Protein AF-A0A267WJ50-F1 (afdb_monomer_lite)

Secondary structure (DSSP, 8-state):
-PPPS------------------------------TTTS-TTTTTSSS-HHHHHTTB-HHHHHHHHHHHHGGGTTTHHHHHHHHHHHHHHHHTT--SB-SSSS-HHHHHHHHHHHHHTTGGG-HHHHHHHHHS-HHHHHHHHHHHHHHHHHHHTT-

Foldseek 3Di:
DDDDPDDDDDDDDDDDDDDDDDDDDDDPPPPPPPPCPPDNPQQVVDPDRLCQQLVFFPPLLSLLSVLLQRQVPPPHLVSLVSSLVSLVVCVVVVHDGGDPPDDSLVVNQVVLCVCLVVCRVVQNQLSCCSNPNDSVSNNVSSVVVSVVVVVVVVVD

InterPro domains:
  IPR021739 SaV-like [PF11753] (37-88)

pLDDT: mean 77.08, std 23.74, range [31.27, 98.56]

Sequence (156 aa):
MKRNPFEIIADNVLAGAAYTSQSSDSASVKEQHMDNVNHPKHYETGPFECIELTRLLSFDWGNVVKYCYRWQSKNGVEDLRKALWYAKDATMRGMQFYCDLDCDGPHARPLLEHLAEIDWAGLSDVWKALAFGPRQKVLTVLVRKIAELENEKDGE

Organism: Bifidobacterium pseudocatenulatum (NCBI:txid28026)

Radius of gyration: 23.87 Å; chains: 1; bounding box: 66×54×57 Å

Structure (mmCIF, N/CA/C/O backbone):
data_AF-A0A267WJ50-F1
#
_entry.id   AF-A0A267WJ50-F1
#
loop_
_atom_site.group_PDB
_atom_site.id
_atom_site.type_symbol
_atom_site.label_atom_id
_atom_site.label_alt_id
_atom_site.label_comp_id
_atom_site.label_asym_id
_atom_site.label_entity_id
_atom_site.label_seq_id
_atom_site.pdbx_PDB_ins_code
_atom_site.Cartn_x
_atom_site.Cartn_y
_atom_site.Cartn_z
_atom_site.occupancy
_atom_site.B_iso_or_equiv
_atom_site.auth_seq_id
_atom_site.auth_comp_id
_atom_site.auth_asym_id
_atom_site.auth_atom_id
_atom_site.pdbx_PDB_model_num
ATOM 1 N N . MET A 1 1 ? 25.613 41.366 -6.390 1.00 39.69 1 MET A N 1
ATOM 2 C CA . MET A 1 1 ? 26.619 40.313 -6.126 1.00 39.69 1 MET A CA 1
ATOM 3 C C . MET A 1 1 ? 26.157 39.524 -4.910 1.00 39.69 1 MET A C 1
ATOM 5 O O . MET A 1 1 ? 25.967 40.122 -3.860 1.00 39.69 1 MET A O 1
ATOM 9 N N . LYS A 1 2 ? 25.826 38.241 -5.092 1.00 40.72 2 LYS A N 1
ATOM 10 C CA . LYS A 1 2 ? 25.256 37.371 -4.050 1.00 40.72 2 LYS A CA 1
ATOM 11 C C . LYS A 1 2 ? 26.380 36.904 -3.113 1.00 40.72 2 LYS A C 1
ATOM 13 O O . LYS A 1 2 ? 27.439 36.528 -3.602 1.00 40.72 2 LYS A O 1
ATOM 18 N N . ARG A 1 3 ? 26.160 36.980 -1.796 1.00 40.62 3 ARG A N 1
ATOM 19 C CA . ARG A 1 3 ? 27.082 36.474 -0.764 1.00 40.62 3 ARG A CA 1
ATOM 20 C C . ARG A 1 3 ? 27.002 34.945 -0.692 1.00 40.62 3 ARG A C 1
ATOM 22 O O . ARG A 1 3 ? 25.908 34.391 -0.769 1.00 40.62 3 ARG A O 1
ATOM 29 N N . ASN A 1 4 ? 28.162 34.309 -0.545 1.00 41.94 4 ASN A N 1
ATOM 30 C CA . ASN A 1 4 ? 28.330 32.863 -0.414 1.00 41.94 4 ASN A CA 1
ATOM 31 C C . ASN A 1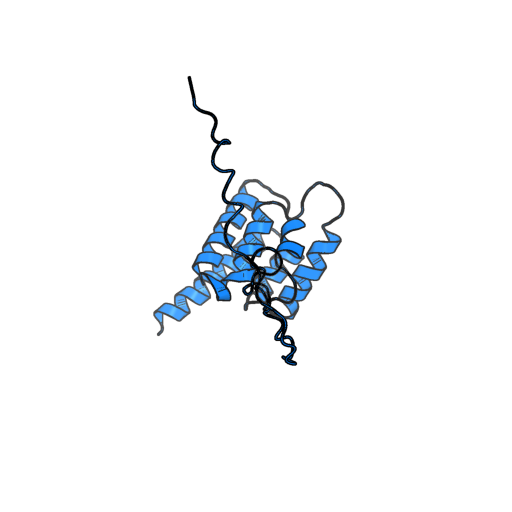 4 ? 28.074 32.426 1.045 1.00 41.94 4 ASN A C 1
ATOM 33 O O . ASN A 1 4 ? 28.589 33.075 1.952 1.00 41.94 4 ASN A O 1
ATOM 37 N N . PRO A 1 5 ? 27.308 31.352 1.295 1.00 43.81 5 PRO A N 1
ATOM 38 C CA . PRO A 1 5 ? 26.854 30.978 2.640 1.00 43.81 5 PRO A CA 1
ATOM 39 C C . PRO A 1 5 ? 27.800 30.045 3.431 1.00 43.81 5 PRO A C 1
ATOM 41 O O . PRO A 1 5 ? 27.332 29.338 4.314 1.00 43.81 5 PRO A O 1
ATOM 44 N N . PHE A 1 6 ? 29.107 30.016 3.149 1.00 38.75 6 PHE A N 1
ATOM 45 C CA . PHE A 1 6 ? 30.031 29.009 3.715 1.00 38.75 6 PHE A CA 1
ATOM 46 C C . PHE A 1 6 ? 31.080 29.533 4.717 1.00 38.75 6 PHE A C 1
ATOM 48 O O . PHE A 1 6 ? 32.070 28.855 4.959 1.00 38.75 6 PHE A O 1
ATOM 55 N N . GLU A 1 7 ? 30.889 30.704 5.334 1.00 43.75 7 GLU A N 1
ATOM 56 C CA . GLU A 1 7 ? 31.971 31.360 6.097 1.00 43.75 7 GLU A CA 1
ATOM 57 C C . GLU A 1 7 ? 31.558 31.888 7.487 1.00 43.75 7 GLU A C 1
ATOM 59 O O . GLU A 1 7 ? 31.673 33.073 7.777 1.00 43.75 7 GLU A O 1
ATOM 64 N N . ILE A 1 8 ? 31.050 31.001 8.352 1.00 39.06 8 ILE A N 1
ATOM 65 C CA . ILE A 1 8 ? 30.735 31.229 9.781 1.00 39.06 8 ILE A CA 1
ATOM 66 C C . ILE A 1 8 ? 30.833 29.823 10.429 1.00 39.06 8 ILE A C 1
ATOM 68 O O . ILE A 1 8 ? 30.050 28.966 10.042 1.00 39.06 8 ILE A O 1
ATOM 72 N N . ILE A 1 9 ? 31.731 29.405 11.332 1.00 35.00 9 ILE A N 1
ATOM 73 C CA . ILE A 1 9 ? 32.608 30.016 12.342 1.00 35.00 9 ILE A CA 1
ATOM 74 C C . ILE A 1 9 ? 33.759 29.024 12.605 1.00 35.00 9 ILE A C 1
ATOM 76 O O . ILE A 1 9 ? 33.510 27.840 12.835 1.00 35.00 9 ILE A O 1
ATOM 80 N N . ALA A 1 10 ? 34.996 29.519 12.612 1.00 33.38 10 ALA A N 1
ATOM 81 C CA . ALA A 1 10 ? 36.088 28.955 13.398 1.00 33.38 10 ALA A CA 1
ATOM 82 C C . ALA A 1 10 ? 36.212 29.758 14.706 1.00 33.38 10 ALA A C 1
ATOM 84 O O . ALA A 1 10 ? 35.771 30.903 14.768 1.00 33.38 10 ALA A O 1
ATOM 85 N N . ASP A 1 11 ? 36.860 29.146 15.696 1.00 32.78 11 ASP A N 1
ATOM 86 C CA . ASP A 1 11 ? 37.451 29.771 16.886 1.00 32.78 11 ASP A CA 1
ATOM 87 C C . ASP A 1 11 ? 36.574 29.857 18.142 1.00 32.78 11 ASP A C 1
ATOM 89 O O . ASP A 1 11 ? 35.798 30.781 18.355 1.00 32.78 11 ASP A O 1
ATOM 93 N N . ASN A 1 12 ? 36.783 28.877 19.025 1.00 33.00 12 ASN A N 1
ATOM 94 C CA . ASN A 1 12 ? 36.983 29.108 20.459 1.00 33.00 12 ASN A CA 1
ATOM 95 C C . ASN A 1 12 ? 37.723 27.902 21.059 1.00 33.00 12 ASN A C 1
ATOM 97 O O . ASN A 1 12 ? 37.177 27.092 21.806 1.00 33.00 12 ASN A O 1
ATOM 101 N N . VAL A 1 13 ? 38.997 27.776 20.687 1.00 31.52 13 VAL A N 1
ATOM 102 C CA . VAL A 1 13 ? 39.992 27.029 21.459 1.00 31.52 13 VAL A CA 1
ATOM 103 C C . VAL A 1 13 ? 40.643 28.023 22.421 1.00 31.52 13 VAL A C 1
ATOM 105 O O . VAL A 1 13 ? 41.002 29.120 22.005 1.00 31.52 13 VAL A O 1
ATOM 108 N N . LEU A 1 14 ? 40.850 27.579 23.667 1.00 31.27 14 LEU A N 1
ATOM 109 C CA . LEU A 1 14 ? 41.780 28.112 24.677 1.00 31.27 14 LEU A CA 1
ATOM 110 C C . LEU A 1 14 ? 41.181 28.943 25.831 1.00 31.27 14 LEU A C 1
ATOM 112 O O . LEU A 1 14 ? 41.310 30.161 25.881 1.00 31.27 14 LEU A O 1
ATOM 116 N N . ALA A 1 15 ? 40.678 28.247 26.857 1.00 34.81 15 ALA A N 1
ATOM 117 C CA . ALA A 1 15 ? 40.808 28.685 28.251 1.00 34.81 15 ALA A CA 1
ATOM 118 C C . ALA A 1 15 ? 40.659 27.497 29.224 1.00 34.81 15 ALA A C 1
ATOM 120 O O . ALA A 1 15 ? 39.639 26.819 29.209 1.00 34.81 15 ALA A O 1
ATOM 121 N N . GLY A 1 16 ? 41.645 27.297 30.111 1.00 32.59 16 GLY A N 1
ATOM 122 C CA . GLY A 1 16 ? 41.385 26.726 31.444 1.00 32.59 16 GLY A CA 1
ATOM 123 C C . GLY A 1 16 ? 42.007 25.369 31.800 1.00 32.59 16 GLY A C 1
ATOM 124 O O . GLY A 1 16 ? 41.317 24.364 31.855 1.00 32.59 16 GLY A O 1
ATOM 125 N N . ALA A 1 17 ? 43.310 25.389 32.086 1.00 31.38 17 ALA A N 1
ATOM 126 C CA . ALA A 1 17 ? 44.083 24.593 33.053 1.00 31.38 17 ALA A CA 1
ATOM 127 C C . ALA A 1 17 ? 43.451 23.404 33.837 1.00 31.38 17 ALA A C 1
ATOM 129 O O . ALA A 1 17 ? 42.497 23.551 34.591 1.00 31.38 17 ALA A O 1
ATOM 130 N N . ALA A 1 18 ? 44.159 22.269 33.743 1.00 38.00 18 ALA A N 1
ATOM 131 C CA . ALA A 1 18 ? 44.456 21.229 34.743 1.00 38.00 18 ALA A CA 1
ATOM 132 C C . ALA A 1 18 ? 43.647 21.153 36.064 1.00 38.00 18 ALA A C 1
ATOM 134 O O . ALA A 1 18 ? 43.800 21.993 36.950 1.00 38.00 18 ALA A O 1
ATOM 135 N N . TYR A 1 19 ? 42.985 20.007 36.283 1.00 33.91 19 TYR A N 1
ATOM 136 C CA . TYR A 1 19 ? 42.806 19.420 37.617 1.00 33.91 19 TYR A CA 1
ATOM 137 C C . TYR A 1 19 ? 42.876 17.883 37.567 1.00 33.91 19 TYR A C 1
ATOM 139 O O . TYR A 1 19 ? 42.522 17.252 36.575 1.00 33.91 19 TYR A O 1
ATOM 147 N N . THR A 1 20 ? 43.426 17.319 38.637 1.00 37.72 20 THR A N 1
ATOM 148 C CA . THR A 1 20 ? 43.947 15.955 38.794 1.00 37.72 20 THR A CA 1
ATOM 149 C C . THR A 1 20 ? 42.875 14.871 38.999 1.00 37.72 20 THR A C 1
ATOM 151 O O . THR A 1 20 ? 41.810 15.116 39.553 1.00 37.72 20 THR A O 1
ATOM 154 N N . SER A 1 21 ? 43.246 13.665 38.562 1.00 47.97 21 SER A N 1
ATOM 155 C CA . SER A 1 21 ? 42.720 12.304 38.761 1.00 47.97 21 SER A CA 1
ATOM 156 C C . SER A 1 21 ? 41.804 12.035 39.964 1.00 47.97 21 SER A C 1
ATOM 158 O O . SER A 1 21 ? 42.188 12.302 41.099 1.00 47.97 21 SER A O 1
ATOM 160 N N . GLN A 1 22 ? 40.711 11.299 39.720 1.00 35.81 22 GLN A N 1
ATOM 161 C CA . GLN A 1 22 ? 40.175 10.284 40.637 1.00 35.81 22 GLN A CA 1
ATOM 162 C C . GLN A 1 22 ? 39.373 9.225 39.864 1.00 35.81 22 GLN A C 1
ATOM 164 O O . GLN A 1 22 ? 38.391 9.511 39.185 1.00 35.81 22 GLN A O 1
ATOM 169 N N . SER A 1 23 ? 39.839 7.986 39.975 1.00 46.16 23 SER A N 1
ATOM 170 C CA . SER A 1 23 ? 39.135 6.754 39.639 1.00 46.16 23 SER A CA 1
ATOM 171 C C . SER A 1 23 ? 37.840 6.624 40.443 1.00 46.16 23 SER A C 1
ATOM 173 O O . SER A 1 23 ? 37.874 6.714 41.670 1.00 46.16 23 SER A O 1
ATOM 175 N N . SER A 1 24 ? 36.729 6.325 39.776 1.00 37.50 24 SER A N 1
ATOM 176 C CA . SER A 1 24 ? 35.608 5.619 40.397 1.00 37.50 24 SER A CA 1
ATOM 177 C C . SER A 1 24 ? 34.900 4.776 39.344 1.00 37.50 24 SER A C 1
ATOM 179 O O . SER A 1 24 ? 34.562 5.257 38.262 1.00 37.50 24 SER A O 1
ATOM 181 N N . ASP A 1 25 ? 34.753 3.492 39.657 1.00 48.09 25 ASP A N 1
ATOM 182 C CA . ASP A 1 25 ? 33.952 2.541 38.904 1.00 48.09 25 ASP A CA 1
ATOM 183 C C . ASP A 1 25 ? 32.539 3.100 38.711 1.00 48.09 25 ASP A C 1
ATOM 185 O O . ASP A 1 25 ? 31.807 3.322 39.676 1.00 48.09 25 ASP A O 1
ATOM 189 N N . SER A 1 26 ? 32.134 3.306 37.460 1.00 43.16 26 SER A N 1
ATOM 190 C CA . SER A 1 26 ? 30.723 3.458 37.125 1.00 43.16 26 SER A CA 1
ATOM 191 C C . SER A 1 26 ? 30.414 2.586 35.921 1.00 43.16 26 SER A C 1
ATOM 193 O O . SER A 1 26 ? 31.051 2.667 34.869 1.00 43.16 26 SER A O 1
ATOM 195 N N . ALA A 1 27 ? 29.473 1.670 36.133 1.00 45.88 27 ALA A N 1
ATOM 196 C CA . ALA A 1 27 ? 28.908 0.829 35.102 1.00 45.88 27 ALA A CA 1
ATOM 197 C C . ALA A 1 27 ? 28.522 1.704 33.904 1.00 45.88 27 ALA A C 1
ATOM 199 O O . ALA A 1 27 ? 27.750 2.652 34.044 1.00 45.88 27 ALA A O 1
ATOM 200 N N . SER A 1 28 ? 29.084 1.383 32.738 1.00 43.00 28 SER A N 1
ATOM 201 C CA . SER A 1 28 ? 28.750 2.022 31.471 1.00 43.00 28 SER A CA 1
ATOM 202 C C . SER A 1 28 ? 27.268 1.792 31.184 1.00 43.00 28 SER A C 1
ATOM 204 O O . SER A 1 28 ? 26.865 0.766 30.634 1.00 43.00 28 SER A O 1
ATOM 206 N N . VAL A 1 29 ? 26.438 2.753 31.583 1.00 44.91 29 VAL A N 1
ATOM 207 C CA . VAL A 1 29 ? 25.112 2.923 31.008 1.00 44.91 29 VAL A CA 1
ATOM 208 C C . VAL A 1 29 ? 25.374 3.318 29.562 1.00 44.91 29 VAL A C 1
ATOM 210 O O . VAL A 1 29 ? 25.773 4.445 29.277 1.00 44.91 29 VAL A O 1
ATOM 213 N N . LYS A 1 30 ? 25.236 2.356 28.644 1.00 43.62 30 LYS A N 1
ATOM 214 C CA . LYS A 1 30 ? 25.171 2.649 27.215 1.00 43.62 30 LYS A CA 1
ATOM 215 C C . LYS A 1 30 ? 23.929 3.503 27.006 1.00 43.62 30 LYS A C 1
ATOM 217 O O . LYS A 1 30 ? 22.820 2.980 26.947 1.00 43.62 30 LYS A O 1
ATOM 222 N N . GLU A 1 31 ? 24.117 4.810 26.933 1.00 48.16 31 GLU A N 1
ATOM 223 C CA . GLU A 1 31 ? 23.110 5.719 26.420 1.00 48.16 31 GLU A CA 1
ATOM 224 C C . GLU A 1 31 ? 22.845 5.292 24.970 1.00 48.16 31 GLU A C 1
ATOM 226 O O . GLU A 1 31 ? 23.679 5.481 24.083 1.00 48.16 31 GLU A O 1
ATOM 231 N N . GLN A 1 32 ? 21.734 4.584 24.739 1.00 50.06 32 GLN A N 1
ATOM 232 C CA . GLN A 1 32 ? 21.288 4.262 23.390 1.00 50.06 32 GLN A CA 1
ATOM 233 C C . GLN A 1 32 ? 20.822 5.563 22.749 1.00 50.06 32 GLN A C 1
ATOM 235 O O . GLN A 1 32 ? 19.668 5.968 22.878 1.00 50.06 32 GLN A O 1
ATOM 240 N N . HIS A 1 33 ? 21.756 6.242 22.093 1.00 49.78 33 HIS A N 1
ATOM 241 C CA . HIS A 1 33 ? 21.449 7.339 21.200 1.00 49.78 33 HIS A CA 1
ATOM 242 C C . HIS A 1 33 ? 20.496 6.808 20.123 1.00 49.78 33 HIS A C 1
ATOM 244 O O . HIS A 1 33 ? 20.883 5.985 19.295 1.00 49.78 33 HIS A O 1
ATOM 250 N N . MET A 1 34 ? 19.230 7.219 20.196 1.00 51.75 34 MET A N 1
ATOM 251 C CA . MET A 1 34 ? 18.205 6.826 19.237 1.00 51.75 34 MET A CA 1
ATOM 252 C C . MET A 1 34 ? 18.569 7.384 17.865 1.00 51.75 34 MET A C 1
ATOM 254 O O . MET A 1 34 ? 18.427 8.583 17.611 1.00 51.75 34 MET A O 1
ATOM 258 N N . ASP A 1 35 ? 19.035 6.512 16.980 1.00 62.47 35 ASP A N 1
ATOM 259 C CA . ASP A 1 35 ? 19.349 6.880 15.612 1.00 62.47 35 ASP A CA 1
ATOM 260 C C . ASP A 1 35 ? 18.059 6.990 14.793 1.00 62.47 35 ASP A C 1
ATOM 262 O O . ASP A 1 35 ? 17.621 6.056 14.126 1.00 62.47 35 ASP A O 1
ATOM 266 N N . ASN A 1 36 ? 17.440 8.168 14.840 1.00 56.81 36 ASN A N 1
ATOM 267 C CA . ASN A 1 36 ? 16.234 8.474 14.070 1.00 56.81 36 ASN A CA 1
ATOM 268 C C . ASN A 1 36 ? 16.437 8.410 12.545 1.00 56.81 36 ASN A C 1
ATOM 270 O O . ASN A 1 36 ? 15.456 8.554 11.814 1.00 56.81 36 ASN A O 1
ATOM 274 N N . VAL A 1 37 ? 17.676 8.270 12.063 1.00 60.25 37 VAL A N 1
ATOM 275 C CA . VAL A 1 37 ? 18.010 8.235 10.637 1.00 60.25 37 VAL A CA 1
ATOM 276 C C . VAL A 1 37 ? 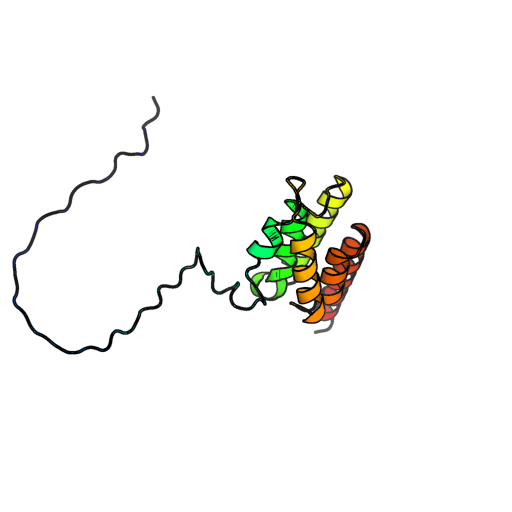18.193 6.798 10.165 1.00 60.25 37 VAL A C 1
ATOM 278 O O . VAL A 1 37 ? 17.585 6.420 9.166 1.00 60.25 37 VAL A O 1
ATOM 281 N N . ASN A 1 38 ? 18.979 5.994 10.881 1.00 58.28 38 ASN A N 1
ATOM 282 C CA . ASN A 1 38 ? 19.260 4.615 10.482 1.00 58.28 38 ASN A CA 1
ATOM 283 C C . ASN A 1 38 ? 18.252 3.603 11.058 1.00 58.28 38 ASN A C 1
ATOM 285 O O . ASN A 1 38 ? 18.045 2.567 10.435 1.00 58.28 38 ASN A O 1
ATOM 289 N N . HIS A 1 39 ? 17.587 3.919 12.181 1.00 54.00 39 HIS A N 1
ATOM 290 C CA . HIS A 1 39 ? 16.578 3.069 12.836 1.00 54.00 39 HIS A CA 1
ATOM 291 C C . HIS A 1 39 ? 15.466 3.905 13.509 1.00 54.00 39 HIS A C 1
ATOM 293 O O . HIS A 1 39 ? 15.405 4.017 14.738 1.00 54.00 39 HIS A O 1
ATOM 299 N N . PRO A 1 40 ? 14.562 4.545 12.743 1.00 59.56 40 PRO A N 1
ATOM 300 C CA . PRO A 1 40 ? 13.487 5.324 13.341 1.00 59.56 40 PRO A CA 1
ATOM 301 C C . PRO A 1 40 ? 12.548 4.403 14.137 1.00 59.56 40 PRO A C 1
ATOM 303 O O . PRO A 1 40 ? 11.945 3.498 13.569 1.00 59.56 40 PRO A O 1
ATOM 306 N N . LYS A 1 41 ? 12.328 4.693 15.428 1.00 54.09 41 LYS A N 1
ATOM 307 C CA . LYS A 1 41 ? 11.515 3.883 16.374 1.00 54.09 41 LYS A CA 1
ATOM 308 C C . LYS A 1 41 ? 10.114 3.473 15.877 1.00 54.09 41 LYS A C 1
ATOM 310 O O . LYS A 1 41 ? 9.496 2.556 16.397 1.00 54.09 41 LYS A O 1
ATOM 315 N N . HIS A 1 42 ? 9.573 4.183 14.890 1.00 54.78 42 HIS A N 1
ATOM 316 C CA . HIS A 1 42 ? 8.258 3.911 14.306 1.00 54.78 42 HIS A CA 1
ATOM 317 C C . HIS A 1 42 ? 8.279 2.891 13.150 1.00 54.78 42 HIS A C 1
ATOM 319 O O . HIS A 1 42 ? 7.216 2.616 12.593 1.00 54.78 42 HIS A O 1
ATOM 325 N N . TYR A 1 43 ? 9.449 2.340 12.801 1.00 48.59 43 TYR A N 1
ATOM 326 C CA . TYR A 1 43 ? 9.606 1.184 11.909 1.00 48.59 43 TYR A CA 1
ATOM 327 C C . TYR A 1 43 ? 10.029 -0.102 12.646 1.00 48.59 43 TYR A C 1
ATOM 329 O O . TYR A 1 43 ? 9.837 -1.179 12.091 1.00 48.59 43 TYR A O 1
ATOM 337 N N . GLU A 1 44 ? 10.440 -0.019 13.923 1.00 52.09 44 GLU A N 1
ATOM 338 C CA . GLU A 1 44 ? 10.793 -1.179 14.774 1.00 52.09 44 GLU A CA 1
ATOM 339 C C . GLU A 1 44 ? 9.633 -2.158 15.036 1.00 52.09 44 GLU A C 1
ATOM 341 O O . GLU A 1 44 ? 9.846 -3.245 15.568 1.00 52.09 44 GLU A O 1
ATOM 346 N N . THR A 1 45 ? 8.391 -1.789 14.714 1.00 65.31 45 THR A N 1
ATOM 347 C CA . THR A 1 45 ? 7.216 -2.638 14.960 1.00 65.31 45 THR A CA 1
ATOM 348 C C . THR A 1 45 ? 6.869 -3.558 13.794 1.00 65.31 45 THR A C 1
ATOM 350 O O . THR A 1 45 ? 6.099 -4.496 13.990 1.00 65.31 45 THR A O 1
ATOM 353 N N . GLY A 1 46 ? 7.391 -3.285 12.596 1.00 74.81 46 GLY A N 1
ATOM 354 C CA . GLY A 1 46 ? 7.104 -4.060 11.392 1.00 74.81 46 GLY A CA 1
ATOM 355 C C . GLY A 1 46 ? 7.920 -5.350 11.288 1.00 74.81 46 GLY A C 1
ATOM 356 O O . GLY A 1 46 ? 8.969 -5.456 11.916 1.00 74.81 46 GLY A O 1
ATOM 357 N N . PRO A 1 47 ? 7.489 -6.331 10.472 1.00 87.62 47 PRO A N 1
ATOM 358 C CA . PRO A 1 47 ? 8.268 -7.553 10.239 1.00 87.62 47 PRO A CA 1
ATOM 359 C C . PRO A 1 47 ? 9.640 -7.302 9.582 1.00 87.62 47 PRO A C 1
ATOM 361 O O . PRO A 1 47 ? 10.502 -8.174 9.635 1.00 87.62 47 PRO A O 1
ATOM 364 N N . PHE A 1 48 ? 9.833 -6.140 8.948 1.00 90.56 48 PHE A N 1
ATOM 365 C CA . PHE A 1 48 ? 11.086 -5.666 8.344 1.00 90.56 48 PHE A CA 1
ATOM 366 C C . PHE A 1 48 ? 11.059 -4.132 8.183 1.00 90.56 48 PHE A C 1
ATOM 368 O O . PHE A 1 48 ? 10.035 -3.487 8.432 1.00 90.56 48 PHE A O 1
ATOM 375 N N . GLU A 1 49 ? 12.148 -3.502 7.739 1.00 89.44 49 GLU A N 1
ATOM 376 C CA . GLU A 1 49 ? 12.140 -2.055 7.494 1.00 89.44 49 GLU A CA 1
ATOM 377 C C . GLU A 1 49 ? 11.340 -1.716 6.224 1.00 89.44 49 GLU A C 1
ATOM 379 O O . GLU A 1 49 ? 11.577 -2.263 5.150 1.00 89.44 49 GLU A O 1
ATOM 384 N N . CYS A 1 50 ? 10.425 -0.741 6.281 1.00 92.75 50 CYS A N 1
ATOM 385 C CA . CYS A 1 50 ? 9.560 -0.393 5.137 1.00 92.75 50 CYS A CA 1
ATOM 386 C C . CYS A 1 50 ? 10.348 -0.066 3.848 1.00 92.75 50 CYS A C 1
ATOM 388 O O . CYS A 1 50 ? 9.864 -0.274 2.727 1.00 92.75 50 CYS A O 1
ATOM 390 N N . ILE A 1 51 ? 11.571 0.454 3.988 1.00 91.38 51 ILE A N 1
ATOM 391 C CA . ILE A 1 51 ? 12.452 0.763 2.861 1.00 91.38 51 ILE A CA 1
ATOM 392 C C . ILE A 1 51 ? 12.958 -0.489 2.135 1.00 91.38 51 ILE A C 1
ATOM 394 O O . ILE A 1 51 ? 13.281 -0.391 0.954 1.00 91.38 51 ILE A O 1
ATOM 398 N N . GLU A 1 52 ? 13.026 -1.650 2.792 1.00 90.56 52 GLU A N 1
ATOM 399 C CA . GLU A 1 52 ? 13.437 -2.919 2.174 1.00 90.56 52 GLU A CA 1
ATOM 400 C C . GLU A 1 52 ? 12.474 -3.334 1.063 1.00 90.56 52 GLU A C 1
ATOM 402 O O . GLU A 1 52 ? 12.915 -3.767 0.005 1.00 90.56 52 GLU A O 1
ATOM 407 N N . LEU A 1 53 ? 11.172 -3.102 1.252 1.00 92.06 53 LEU A N 1
ATOM 408 C CA . LEU A 1 53 ? 10.162 -3.363 0.229 1.00 92.06 53 LEU A CA 1
ATOM 409 C C . LEU A 1 53 ? 9.989 -2.185 -0.738 1.00 92.06 53 LEU A C 1
ATOM 411 O O . LEU A 1 53 ? 9.943 -2.371 -1.950 1.00 92.06 53 LEU A O 1
ATOM 415 N N . THR A 1 54 ? 9.885 -0.954 -0.232 1.00 93.50 54 THR A N 1
ATOM 416 C CA . THR A 1 54 ? 9.514 0.193 -1.086 1.00 93.50 54 THR A CA 1
ATOM 417 C C . THR A 1 54 ? 10.582 0.572 -2.111 1.00 93.50 54 THR A C 1
ATOM 419 O O . THR A 1 54 ? 10.224 1.105 -3.158 1.00 93.50 54 THR A O 1
ATOM 422 N N . ARG A 1 55 ? 11.863 0.250 -1.869 1.00 91.25 55 ARG A N 1
ATOM 423 C CA . ARG A 1 55 ? 12.948 0.447 -2.850 1.00 91.25 55 ARG A CA 1
ATOM 424 C C . ARG A 1 55 ? 12.843 -0.458 -4.085 1.00 91.25 55 ARG A C 1
ATOM 426 O O . ARG A 1 55 ? 13.432 -0.135 -5.108 1.00 91.25 55 ARG A O 1
ATOM 433 N N . LEU A 1 56 ? 12.108 -1.569 -3.981 1.00 90.88 56 LEU A N 1
ATOM 434 C CA . LEU A 1 56 ? 11.915 -2.560 -5.052 1.00 90.88 56 LEU A CA 1
ATOM 435 C C . LEU A 1 56 ? 10.717 -2.221 -5.956 1.00 90.88 56 LEU A C 1
ATOM 437 O O . LEU A 1 56 ? 10.406 -2.939 -6.908 1.00 90.88 56 LEU A O 1
ATOM 441 N N . LEU A 1 57 ? 9.989 -1.155 -5.624 1.00 91.56 57 LEU A N 1
ATOM 442 C CA . LEU A 1 57 ? 8.771 -0.737 -6.302 1.00 91.56 57 LEU A CA 1
ATOM 443 C C . LEU A 1 57 ? 9.023 0.554 -7.074 1.00 91.56 57 LEU A C 1
ATOM 445 O O . LEU A 1 57 ? 9.884 1.360 -6.717 1.00 91.56 57 LEU A O 1
ATOM 449 N N . SER A 1 58 ? 8.239 0.786 -8.125 1.00 92.44 58 SER A N 1
ATOM 450 C CA . SER A 1 58 ? 8.246 2.096 -8.772 1.00 92.44 58 SER A CA 1
ATOM 451 C C . SER A 1 58 ? 7.744 3.167 -7.802 1.00 92.44 58 SER A C 1
ATOM 453 O O . SER A 1 58 ? 7.039 2.870 -6.838 1.00 92.44 58 SER A O 1
ATOM 455 N N . PHE A 1 59 ? 8.119 4.425 -8.045 1.00 93.69 59 PHE A N 1
ATOM 456 C CA . PHE A 1 59 ? 7.918 5.519 -7.091 1.00 93.69 59 PHE A CA 1
ATOM 457 C C . PHE A 1 59 ? 6.494 5.581 -6.512 1.00 93.69 59 PHE A C 1
ATOM 459 O O . PHE A 1 59 ? 6.326 5.616 -5.291 1.00 93.69 59 PHE A O 1
ATOM 466 N N . ASP A 1 60 ? 5.465 5.538 -7.359 1.00 96.19 60 ASP A N 1
ATOM 467 C CA . ASP A 1 60 ? 4.082 5.610 -6.888 1.00 96.19 60 ASP A CA 1
ATOM 468 C C . ASP A 1 60 ? 3.680 4.368 -6.093 1.00 96.19 60 ASP A C 1
ATOM 470 O O . ASP A 1 60 ? 3.113 4.495 -5.009 1.00 96.19 60 ASP A O 1
ATOM 474 N N . TRP A 1 61 ? 4.020 3.165 -6.561 1.00 96.38 61 TRP A N 1
ATOM 475 C CA . TRP A 1 61 ? 3.689 1.923 -5.856 1.00 96.38 61 TRP A CA 1
ATOM 476 C C . TRP A 1 61 ? 4.462 1.761 -4.542 1.00 96.38 61 TRP A C 1
ATOM 478 O O . TRP A 1 61 ? 3.902 1.287 -3.553 1.00 96.38 61 TRP A O 1
ATOM 488 N N . GLY A 1 62 ? 5.702 2.247 -4.479 1.00 96.12 62 GLY A N 1
ATOM 489 C CA . GLY A 1 62 ? 6.458 2.381 -3.238 1.00 96.12 62 GLY A CA 1
ATOM 490 C C . GLY A 1 62 ? 5.775 3.338 -2.261 1.00 96.12 62 GLY A C 1
ATOM 491 O O . GLY A 1 62 ? 5.694 3.051 -1.067 1.00 96.12 62 GLY A O 1
ATOM 492 N N . ASN A 1 63 ? 5.193 4.440 -2.747 1.00 98.25 63 ASN A N 1
ATOM 493 C CA . ASN A 1 63 ? 4.371 5.316 -1.914 1.00 98.25 63 ASN A CA 1
ATOM 494 C C . ASN A 1 63 ? 3.092 4.618 -1.429 1.00 98.25 63 ASN A C 1
ATOM 496 O O . ASN A 1 63 ? 2.795 4.719 -0.239 1.00 98.25 63 ASN A O 1
ATOM 500 N N . VAL A 1 64 ? 2.377 3.879 -2.290 1.00 98.38 64 VAL A N 1
ATOM 501 C CA . VAL A 1 64 ? 1.206 3.073 -1.887 1.00 98.38 64 VAL A CA 1
ATOM 502 C C . VAL A 1 64 ? 1.568 2.170 -0.710 1.00 98.38 64 VAL A C 1
ATOM 504 O O . VAL A 1 64 ? 0.933 2.255 0.342 1.00 98.38 64 VAL A O 1
ATOM 507 N N . VAL A 1 65 ? 2.632 1.372 -0.850 1.00 97.44 65 VAL A N 1
ATOM 508 C CA . VAL A 1 65 ? 3.106 0.478 0.214 1.00 97.44 65 VAL A CA 1
ATOM 509 C C . VAL A 1 65 ? 3.494 1.254 1.462 1.00 97.44 65 VAL A C 1
ATOM 511 O O . VAL A 1 65 ? 3.020 0.908 2.535 1.00 97.44 65 VAL A O 1
ATOM 514 N N . LYS A 1 66 ? 4.284 2.327 1.351 1.00 97.00 66 LYS A N 1
ATOM 515 C CA . LYS A 1 66 ? 4.706 3.149 2.497 1.00 97.00 66 LYS A CA 1
ATOM 516 C C . LYS A 1 66 ? 3.524 3.635 3.332 1.00 97.00 66 LYS A C 1
ATOM 518 O O . LYS A 1 66 ? 3.579 3.598 4.559 1.00 97.00 66 LYS A O 1
ATOM 523 N N . TYR A 1 67 ? 2.475 4.129 2.680 1.00 98.31 67 TYR A N 1
ATOM 524 C CA . TYR A 1 67 ? 1.299 4.633 3.382 1.00 98.31 67 TYR A CA 1
ATOM 525 C C . TYR A 1 67 ? 0.483 3.500 4.012 1.00 98.31 67 TYR A C 1
ATOM 527 O O . TYR A 1 67 ? 0.098 3.626 5.172 1.00 98.31 67 TYR A O 1
ATOM 535 N N . CYS A 1 68 ? 0.298 2.377 3.311 1.00 98.00 68 CYS A N 1
ATOM 536 C CA . CYS A 1 68 ? -0.309 1.172 3.881 1.00 98.00 68 CYS A CA 1
ATOM 537 C C . CYS A 1 68 ? 0.512 0.585 5.035 1.00 98.00 68 CYS A C 1
ATOM 539 O O . CYS A 1 68 ? -0.048 0.043 5.971 1.00 98.00 68 CYS A O 1
ATOM 541 N N . TYR A 1 69 ? 1.836 0.686 5.006 1.00 96.75 69 TYR A N 1
ATOM 542 C CA . TYR A 1 69 ? 2.701 0.063 6.005 1.00 96.75 69 TYR A CA 1
ATOM 543 C C . TYR A 1 69 ? 2.573 0.721 7.381 1.00 96.75 69 TYR A C 1
ATOM 545 O O . TYR A 1 69 ? 2.644 0.048 8.405 1.00 96.75 69 TYR A O 1
ATOM 553 N N . ARG A 1 70 ? 2.386 2.046 7.401 1.00 95.50 70 ARG A N 1
ATOM 554 C CA . ARG A 1 70 ? 2.464 2.881 8.611 1.00 95.50 70 ARG A CA 1
ATOM 555 C C . ARG A 1 70 ? 1.118 3.446 9.078 1.00 95.50 70 ARG A C 1
ATOM 557 O O . ARG A 1 70 ? 1.095 4.262 9.998 1.00 95.50 70 ARG A O 1
ATOM 564 N N . TRP A 1 71 ? 0.012 3.112 8.406 1.00 96.19 71 TRP A N 1
ATOM 565 C CA . TRP A 1 71 ? -1.248 3.844 8.582 1.00 96.19 71 TRP A CA 1
ATOM 566 C C . TRP A 1 71 ? -1.732 3.835 10.037 1.00 96.19 71 TRP A C 1
ATOM 568 O O . TRP A 1 71 ? -2.088 4.887 10.559 1.00 96.19 71 TRP A O 1
ATOM 578 N N . GLN A 1 72 ? -1.649 2.695 10.728 1.00 92.81 72 GLN A N 1
ATOM 579 C CA . GLN A 1 72 ? -2.068 2.587 12.130 1.00 92.81 72 GLN A CA 1
ATOM 580 C C . GLN A 1 72 ? -1.140 3.322 13.103 1.00 92.81 72 GLN A C 1
ATOM 582 O O . GLN A 1 72 ? -1.604 3.803 14.130 1.00 92.81 72 GLN A O 1
ATOM 587 N N . SER A 1 73 ? 0.154 3.439 12.793 1.00 90.00 73 SER A N 1
ATOM 588 C CA . SER A 1 73 ? 1.147 4.025 13.701 1.00 90.00 73 SER A CA 1
ATOM 589 C C . SER A 1 73 ? 1.360 5.529 13.509 1.00 90.00 73 SER A C 1
ATOM 591 O O . SER A 1 73 ? 2.095 6.135 14.291 1.00 90.00 73 SER A O 1
ATOM 593 N N . LYS A 1 74 ? 0.751 6.148 12.481 1.00 88.56 74 LYS A N 1
ATOM 594 C CA . LYS A 1 74 ? 0.988 7.562 12.146 1.00 88.56 74 LYS A CA 1
ATOM 595 C C . LYS A 1 74 ? -0.271 8.409 11.948 1.00 88.56 74 LYS A C 1
ATOM 597 O O . LYS A 1 74 ? -0.600 9.189 12.831 1.00 88.56 74 LYS A O 1
ATOM 602 N N . ASN A 1 75 ? -0.939 8.313 10.792 1.00 92.25 75 ASN A N 1
ATOM 603 C CA . ASN A 1 75 ? -2.036 9.231 10.422 1.00 92.25 75 ASN A CA 1
ATOM 604 C C . ASN A 1 75 ? -3.406 8.539 10.261 1.00 92.25 75 ASN A C 1
ATOM 606 O O . ASN A 1 75 ? -4.356 9.142 9.757 1.00 92.25 75 ASN A O 1
ATOM 610 N N . GLY A 1 76 ? -3.525 7.262 10.628 1.00 95.19 76 GLY A N 1
ATOM 611 C CA . GLY A 1 76 ? -4.753 6.485 10.483 1.00 95.19 76 GLY A CA 1
ATOM 612 C C . GLY A 1 76 ? -5.250 6.422 9.035 1.00 95.19 76 GLY A C 1
ATOM 613 O O . GLY A 1 76 ? -4.473 6.289 8.086 1.00 95.19 76 GLY A O 1
ATOM 614 N N . VAL A 1 77 ? -6.569 6.547 8.865 1.00 96.69 77 VAL A N 1
ATOM 615 C CA . VAL A 1 77 ? -7.263 6.470 7.563 1.00 96.69 77 VAL A CA 1
ATOM 616 C C . VAL A 1 77 ? -6.727 7.489 6.546 1.00 96.69 77 VAL A C 1
ATOM 618 O O . VAL A 1 77 ? -6.767 7.234 5.344 1.00 96.69 77 VAL A O 1
ATOM 621 N N . GLU A 1 78 ? -6.171 8.625 6.982 1.00 96.94 78 GLU A N 1
ATOM 622 C CA . GLU A 1 78 ? -5.586 9.612 6.065 1.00 96.94 78 GLU A CA 1
ATOM 623 C C . GLU A 1 78 ? -4.431 9.029 5.237 1.00 96.94 78 GLU A C 1
ATOM 625 O O . GLU A 1 78 ? -4.327 9.309 4.041 1.00 96.94 78 GLU A O 1
ATOM 630 N N . ASP A 1 79 ? -3.590 8.178 5.832 1.00 98.06 79 ASP A N 1
ATOM 631 C CA . ASP A 1 79 ? -2.530 7.507 5.081 1.00 98.06 79 ASP A CA 1
ATOM 632 C C . ASP A 1 79 ? -3.127 6.522 4.058 1.00 98.06 79 ASP A C 1
ATOM 634 O O . ASP A 1 79 ? -2.676 6.502 2.915 1.00 98.06 79 ASP A O 1
ATOM 638 N N . LEU A 1 80 ? -4.211 5.805 4.376 1.00 98.50 80 LEU A N 1
ATOM 639 C CA . LEU A 1 80 ? -4.892 4.949 3.390 1.00 98.50 80 LEU A CA 1
ATOM 640 C C . LEU A 1 80 ? -5.474 5.758 2.219 1.00 98.50 80 LEU A C 1
ATOM 642 O O . LEU A 1 80 ? -5.377 5.334 1.066 1.00 98.50 80 LEU A O 1
ATOM 646 N N . ARG A 1 81 ? -6.004 6.963 2.471 1.00 98.44 81 ARG A N 1
ATOM 647 C CA . ARG A 1 81 ? -6.455 7.864 1.394 1.00 98.44 81 ARG A CA 1
ATOM 648 C C . ARG A 1 81 ? -5.293 8.328 0.510 1.00 98.44 81 ARG A C 1
ATOM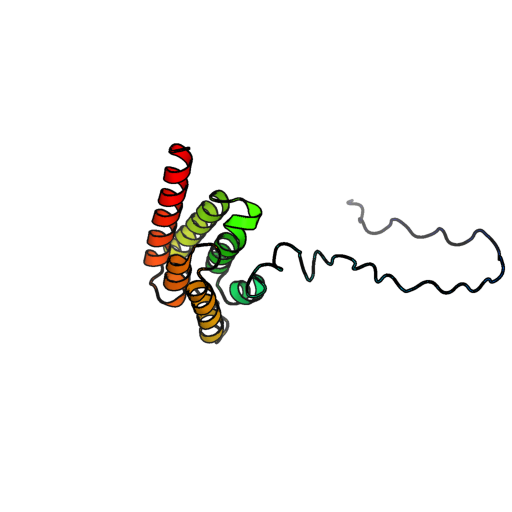 650 O O . ARG A 1 81 ? -5.451 8.397 -0.709 1.00 98.44 81 ARG A O 1
ATOM 657 N N . LYS A 1 82 ? -4.113 8.584 1.088 1.00 98.50 82 LYS A N 1
ATOM 658 C CA . LYS A 1 82 ? -2.887 8.869 0.317 1.00 98.50 82 LYS A CA 1
ATOM 659 C C . LYS A 1 82 ? -2.454 7.655 -0.503 1.00 98.50 82 LYS A C 1
ATOM 661 O O . LYS A 1 82 ? -2.152 7.816 -1.682 1.00 98.50 82 LYS A O 1
ATOM 666 N N . ALA A 1 83 ? -2.494 6.450 0.066 1.00 98.50 83 ALA A N 1
ATOM 667 C CA . ALA A 1 83 ? -2.216 5.216 -0.668 1.00 98.50 83 ALA A CA 1
ATOM 668 C C . ALA A 1 83 ? -3.146 5.071 -1.884 1.00 98.50 83 ALA A C 1
ATOM 670 O O . ALA A 1 83 ? -2.684 4.829 -2.997 1.00 98.50 83 ALA A O 1
ATOM 671 N N . LEU A 1 84 ? -4.449 5.311 -1.704 1.00 98.56 84 LEU A N 1
ATOM 672 C CA . LEU A 1 84 ? -5.420 5.283 -2.797 1.00 98.56 84 LEU A CA 1
ATOM 673 C C . LEU A 1 84 ? -5.123 6.340 -3.873 1.00 98.56 84 LEU A C 1
ATOM 675 O O . LEU A 1 84 ? -5.282 6.057 -5.060 1.00 98.56 84 LEU A O 1
ATOM 679 N N . TRP A 1 85 ? -4.694 7.542 -3.483 1.00 98.50 85 TRP A N 1
ATOM 680 C CA . TRP A 1 85 ? -4.316 8.596 -4.428 1.00 98.50 85 TRP A CA 1
ATOM 681 C C . TRP A 1 85 ? -3.151 8.158 -5.328 1.00 98.50 85 TRP A C 1
ATOM 683 O O . TRP A 1 85 ? -3.282 8.212 -6.550 1.00 98.50 85 TRP A O 1
ATOM 693 N N . TYR A 1 86 ? -2.070 7.630 -4.743 1.00 98.44 86 TYR A N 1
ATOM 694 C CA . TYR A 1 86 ? -0.919 7.133 -5.509 1.00 98.44 86 TYR A CA 1
ATOM 695 C C . TYR A 1 86 ? -1.284 5.931 -6.385 1.00 98.44 86 TYR A C 1
ATOM 697 O O . TYR A 1 86 ? -0.882 5.867 -7.542 1.00 98.44 86 TYR A O 1
ATOM 705 N N . ALA A 1 87 ? -2.107 5.004 -5.884 1.00 97.81 87 ALA A N 1
ATOM 706 C CA . ALA A 1 87 ? -2.554 3.856 -6.669 1.00 97.81 87 ALA A CA 1
ATOM 707 C C . ALA A 1 87 ? -3.374 4.285 -7.901 1.00 97.81 87 ALA A C 1
ATOM 709 O O . ALA A 1 87 ? -3.278 3.659 -8.963 1.00 97.81 87 ALA A O 1
ATOM 710 N N . LYS A 1 88 ? -4.176 5.356 -7.783 1.00 97.88 88 LYS A N 1
ATOM 711 C CA . LYS A 1 88 ? -4.914 5.941 -8.912 1.00 97.88 88 LYS A CA 1
ATOM 712 C C . LYS A 1 88 ? -3.961 6.565 -9.926 1.00 97.88 88 LYS A C 1
ATOM 714 O O . LYS A 1 88 ? -4.100 6.258 -11.108 1.00 97.88 88 LYS A O 1
ATOM 719 N N . ASP A 1 89 ? -3.009 7.388 -9.485 1.00 97.25 89 ASP A N 1
ATOM 720 C CA . ASP A 1 89 ? -2.039 8.033 -10.385 1.00 97.25 89 ASP A CA 1
ATOM 721 C C . ASP A 1 89 ? -1.206 6.990 -11.149 1.00 97.25 89 ASP A C 1
ATOM 723 O O . ASP A 1 89 ? -1.209 6.984 -12.383 1.00 97.25 89 ASP A O 1
ATOM 727 N N . ALA A 1 90 ? -0.655 6.001 -10.437 1.00 95.31 90 ALA A N 1
ATOM 728 C CA . ALA A 1 90 ? 0.090 4.890 -11.025 1.00 95.31 90 ALA A CA 1
ATOM 729 C C . ALA A 1 90 ? -0.732 4.111 -12.062 1.00 95.31 90 ALA A C 1
ATOM 731 O O . ALA A 1 90 ? -0.237 3.752 -13.132 1.00 95.31 90 ALA A O 1
ATOM 732 N N . THR A 1 91 ? -2.010 3.849 -11.761 1.00 94.19 91 THR A N 1
ATOM 733 C CA . THR A 1 91 ? -2.908 3.128 -12.673 1.00 94.19 91 THR A CA 1
ATOM 734 C C . THR A 1 91 ? -3.223 3.952 -13.919 1.00 94.19 91 THR A C 1
ATOM 736 O O . THR A 1 91 ? -3.177 3.406 -15.020 1.00 94.19 91 THR A O 1
ATOM 739 N N . MET A 1 92 ? -3.503 5.251 -13.768 1.00 94.56 92 MET A N 1
ATOM 740 C CA . MET A 1 92 ? -3.781 6.157 -14.891 1.00 94.56 92 MET A CA 1
ATOM 741 C C . MET A 1 92 ? -2.569 6.322 -15.809 1.00 94.56 92 MET A C 1
ATOM 743 O O . MET A 1 92 ? -2.722 6.372 -17.027 1.00 94.56 92 MET A O 1
ATOM 747 N N . ARG A 1 93 ? -1.364 6.358 -15.235 1.00 92.38 93 ARG A N 1
ATOM 748 C CA . ARG A 1 93 ? -0.098 6.462 -15.975 1.00 92.38 93 ARG A CA 1
ATOM 749 C C . ARG A 1 93 ? 0.407 5.128 -16.524 1.00 92.38 93 ARG A C 1
ATOM 751 O O . ARG A 1 93 ? 1.420 5.106 -17.213 1.00 92.38 93 ARG A O 1
ATOM 758 N N . GLY A 1 94 ? -0.272 4.020 -16.221 1.00 90.62 94 GLY A N 1
ATOM 759 C CA . GLY A 1 94 ? 0.135 2.687 -16.660 1.00 90.62 94 GLY A CA 1
ATOM 760 C C . GLY A 1 94 ? 1.448 2.206 -16.038 1.00 90.62 94 GLY A C 1
ATOM 761 O O . GLY A 1 94 ? 2.123 1.368 -16.632 1.00 90.62 94 GLY A O 1
ATOM 762 N N . MET A 1 95 ? 1.814 2.713 -14.857 1.00 89.00 95 MET A N 1
ATOM 763 C CA . MET A 1 95 ? 3.067 2.356 -14.196 1.00 89.00 95 MET A CA 1
ATOM 764 C C . MET A 1 95 ? 3.092 0.880 -13.803 1.00 89.00 95 MET A C 1
ATOM 766 O O . MET A 1 95 ? 2.116 0.324 -13.280 1.00 89.00 95 MET A O 1
ATOM 770 N N . GLN A 1 96 ? 4.239 0.244 -14.027 1.00 86.81 96 GLN A N 1
ATOM 771 C CA . GLN A 1 96 ? 4.509 -1.091 -13.511 1.00 86.81 96 GLN A CA 1
ATOM 772 C C . GLN A 1 96 ? 4.707 -1.046 -11.993 1.00 86.81 96 GLN A C 1
ATOM 774 O O . GLN A 1 96 ? 5.119 -0.024 -11.442 1.00 86.81 96 GLN A O 1
ATOM 779 N N . PHE A 1 97 ? 4.393 -2.150 -11.312 1.00 83.88 97 PHE A N 1
ATOM 780 C CA . PHE A 1 97 ? 4.591 -2.265 -9.864 1.00 83.88 97 PHE A CA 1
ATOM 781 C C . PHE A 1 97 ? 6.066 -2.155 -9.476 1.00 83.88 97 PHE A C 1
ATOM 783 O O . PHE A 1 97 ? 6.403 -1.451 -8.527 1.00 83.88 97 PHE A O 1
ATOM 790 N N . TYR A 1 98 ? 6.925 -2.832 -10.229 1.00 83.50 98 TYR A N 1
ATOM 791 C CA . TYR A 1 98 ? 8.350 -2.964 -9.952 1.00 83.50 98 TYR A CA 1
ATOM 792 C C . TYR A 1 98 ? 9.150 -1.937 -10.759 1.00 83.50 98 TYR A C 1
ATOM 794 O O . TYR A 1 98 ? 8.665 -1.422 -11.768 1.00 83.50 98 TYR A O 1
ATOM 802 N N . CYS A 1 99 ? 10.351 -1.603 -10.294 1.00 74.94 99 CYS A N 1
ATOM 803 C CA . CYS A 1 99 ? 11.273 -0.753 -11.041 1.00 74.94 99 CYS A CA 1
ATOM 804 C C . CYS A 1 99 ? 11.842 -1.495 -12.270 1.00 74.94 99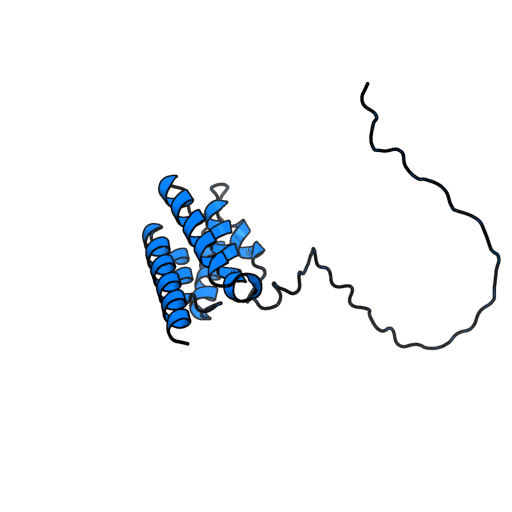 CYS A C 1
ATOM 806 O O . CYS A 1 99 ? 12.086 -2.697 -12.220 1.00 74.94 99 CYS A O 1
ATOM 808 N N . ASP A 1 100 ? 12.042 -0.773 -13.381 1.00 57.50 100 ASP A N 1
ATOM 809 C CA . ASP A 1 100 ? 12.469 -1.343 -14.675 1.00 57.50 100 ASP A CA 1
ATOM 810 C C . ASP A 1 100 ? 13.984 -1.646 -14.752 1.00 57.50 100 ASP A C 1
ATOM 812 O O . ASP A 1 100 ? 14.446 -2.258 -15.712 1.00 57.50 100 ASP A O 1
ATOM 816 N N . LEU A 1 101 ? 14.769 -1.221 -13.755 1.00 57.16 101 LEU A N 1
ATOM 817 C CA . LEU A 1 101 ? 16.216 -1.454 -13.671 1.00 57.16 101 LEU A CA 1
ATOM 818 C C . LEU A 1 101 ? 16.496 -2.855 -13.097 1.00 57.16 101 LEU A C 1
ATOM 820 O O . LEU A 1 101 ? 16.964 -2.973 -11.975 1.00 57.16 101 LEU A O 1
ATOM 824 N N . ASP A 1 102 ? 16.175 -3.888 -13.878 1.00 47.09 102 ASP A N 1
ATOM 825 C CA . ASP A 1 102 ? 16.562 -5.297 -13.717 1.00 47.09 102 ASP A CA 1
ATOM 826 C C . ASP A 1 102 ? 16.167 -6.038 -12.405 1.00 47.09 102 ASP A C 1
ATOM 828 O O . ASP A 1 102 ? 16.561 -5.720 -11.292 1.00 47.09 102 ASP A O 1
ATOM 832 N N . CYS A 1 103 ? 15.453 -7.158 -12.580 1.00 48.47 103 CYS A N 1
ATOM 833 C CA . CYS A 1 103 ? 15.401 -8.362 -11.726 1.00 48.47 103 CYS A CA 1
ATOM 834 C C . CYS A 1 103 ? 14.817 -8.363 -10.291 1.00 48.47 103 CYS A C 1
ATOM 836 O O . CYS A 1 103 ? 14.785 -9.446 -9.711 1.00 48.47 103 CYS A O 1
ATOM 838 N N . ASP A 1 104 ? 14.237 -7.284 -9.751 1.00 51.97 104 ASP A N 1
ATOM 839 C CA . ASP A 1 104 ? 13.779 -7.260 -8.336 1.00 51.97 104 ASP A CA 1
ATOM 840 C C . ASP A 1 104 ? 12.303 -7.609 -8.046 1.00 51.97 104 ASP A C 1
ATOM 842 O O . ASP A 1 104 ? 11.891 -7.744 -6.888 1.00 51.97 104 ASP A O 1
ATOM 846 N N . GLY A 1 105 ? 11.502 -7.888 -9.078 1.00 53.62 105 GLY A N 1
ATOM 847 C CA . GLY A 1 105 ? 10.161 -8.473 -8.915 1.00 53.62 105 GLY A CA 1
ATOM 848 C C . GLY A 1 105 ? 10.084 -9.765 -8.062 1.00 53.62 105 GLY A C 1
ATOM 849 O O . GLY A 1 105 ? 9.110 -9.918 -7.318 1.00 53.62 105 GLY A O 1
ATOM 850 N N . PRO A 1 106 ? 11.067 -10.695 -8.103 1.00 61.75 106 PRO A N 1
ATOM 851 C CA . PRO A 1 106 ? 11.112 -11.868 -7.231 1.00 61.75 106 PRO A CA 1
ATOM 852 C C . PRO A 1 106 ? 11.435 -11.537 -5.769 1.00 61.75 106 PRO A C 1
ATOM 854 O O . PRO A 1 106 ? 11.126 -12.355 -4.913 1.00 61.75 106 PRO A O 1
ATOM 857 N N . HIS A 1 107 ? 12.023 -10.374 -5.467 1.00 77.88 107 HIS A N 1
ATOM 858 C CA . HIS A 1 107 ? 12.380 -9.981 -4.099 1.00 77.88 107 HIS A CA 1
ATOM 859 C C . HIS A 1 107 ? 11.231 -9.248 -3.393 1.00 77.88 107 HIS A C 1
ATOM 861 O O . HIS A 1 107 ? 11.003 -9.450 -2.203 1.00 77.88 107 HIS A O 1
ATOM 867 N N . ALA A 1 108 ? 10.447 -8.450 -4.126 1.00 88.19 108 ALA A N 1
ATOM 868 C CA . ALA A 1 108 ? 9.310 -7.729 -3.550 1.00 88.19 108 ALA A CA 1
ATOM 869 C C . ALA A 1 108 ? 8.133 -8.653 -3.196 1.00 88.19 108 ALA A C 1
ATOM 871 O O . ALA A 1 108 ? 7.435 -8.426 -2.206 1.00 88.19 108 ALA A O 1
ATOM 872 N N . ARG A 1 109 ? 7.887 -9.690 -4.009 1.00 90.25 109 ARG A N 1
ATOM 873 C CA . ARG A 1 109 ? 6.716 -10.561 -3.837 1.00 90.25 109 ARG A CA 1
ATOM 874 C C . ARG A 1 109 ? 6.728 -11.339 -2.510 1.00 90.25 109 ARG A C 1
ATOM 876 O O . ARG A 1 109 ? 5.726 -11.227 -1.812 1.00 90.25 109 ARG A O 1
ATOM 883 N N . PRO A 1 110 ? 7.810 -12.031 -2.100 1.00 91.44 110 PRO A N 1
ATOM 884 C CA . PRO A 1 110 ? 7.856 -12.725 -0.811 1.00 91.44 110 PRO A CA 1
ATOM 885 C C . PRO A 1 110 ? 7.600 -11.801 0.385 1.00 91.44 110 PRO A C 1
ATOM 887 O O . PRO A 1 110 ? 6.931 -12.189 1.335 1.00 91.44 110 PRO A O 1
ATOM 890 N N . LEU A 1 111 ? 8.070 -10.551 0.324 1.00 93.62 111 LEU A N 1
ATOM 891 C CA . LEU A 1 111 ? 7.814 -9.559 1.371 1.00 93.62 111 LEU A CA 1
ATOM 892 C C . LEU A 1 111 ? 6.330 -9.162 1.429 1.00 93.62 111 LEU A C 1
ATOM 894 O O . LEU A 1 111 ? 5.756 -9.068 2.510 1.00 93.62 111 LEU A O 1
ATOM 898 N N . LEU A 1 112 ? 5.688 -8.957 0.274 1.00 95.38 112 LEU A N 1
ATOM 899 C CA . LEU A 1 112 ? 4.249 -8.678 0.197 1.00 95.38 112 LEU A CA 1
ATOM 900 C C . LEU A 1 112 ? 3.400 -9.876 0.644 1.00 95.38 112 LEU A C 1
ATOM 902 O O . LEU A 1 112 ? 2.391 -9.689 1.319 1.00 95.38 112 LEU A O 1
ATOM 906 N N . GLU A 1 113 ? 3.804 -11.093 0.284 1.00 94.56 113 GLU A N 1
ATOM 907 C CA . GLU A 1 113 ? 3.181 -12.334 0.752 1.00 94.56 113 GLU A CA 1
ATOM 908 C C . GLU A 1 113 ? 3.278 -12.452 2.272 1.00 94.56 113 GLU A C 1
ATOM 910 O O . GLU A 1 113 ? 2.263 -12.656 2.932 1.00 94.56 113 GLU A O 1
ATOM 915 N N . HIS A 1 114 ? 4.456 -12.203 2.842 1.00 95.00 114 HIS A N 1
ATOM 916 C CA . HIS A 1 114 ? 4.639 -12.233 4.286 1.00 95.00 114 HIS A CA 1
ATOM 917 C C . HIS A 1 114 ? 3.743 -11.213 5.010 1.00 95.00 114 HIS A C 1
ATOM 919 O O . HIS A 1 114 ? 3.071 -11.560 5.980 1.00 95.00 114 HIS A O 1
ATOM 925 N N . LEU A 1 115 ? 3.645 -9.974 4.501 1.00 96.94 115 LEU A N 1
ATOM 926 C CA . LEU A 1 115 ? 2.717 -8.968 5.041 1.00 96.94 115 LEU A CA 1
ATOM 927 C C . LEU A 1 115 ? 1.252 -9.417 4.954 1.00 96.94 115 LEU A C 1
ATOM 929 O O . LEU A 1 115 ? 0.460 -9.122 5.851 1.00 96.94 115 LEU A O 1
ATOM 933 N N . ALA A 1 116 ? 0.882 -10.126 3.885 1.00 97.19 116 ALA A N 1
ATOM 934 C CA . ALA A 1 116 ? -0.452 -10.688 3.732 1.00 97.19 116 ALA A CA 1
ATOM 935 C C . ALA A 1 116 ? -0.747 -11.812 4.733 1.00 97.19 116 ALA A C 1
ATOM 937 O O . ALA A 1 116 ? -1.875 -11.891 5.226 1.00 97.19 116 ALA A O 1
ATOM 938 N N . GLU A 1 117 ? 0.230 -12.680 4.993 1.00 96.12 117 GLU A N 1
ATOM 939 C CA . GLU A 1 117 ? 0.119 -13.822 5.904 1.00 96.12 117 GLU A CA 1
ATOM 940 C C . GLU A 1 117 ? -0.062 -13.383 7.352 1.00 96.12 117 GLU A C 1
ATOM 942 O O . GLU A 1 117 ? -0.945 -13.893 8.038 1.00 96.12 117 GLU A O 1
ATOM 947 N N . ILE A 1 118 ? 0.728 -12.407 7.802 1.00 96.06 118 ILE A N 1
ATOM 948 C CA . ILE A 1 118 ? 0.651 -11.898 9.178 1.00 96.06 118 ILE A CA 1
ATOM 949 C C . ILE A 1 118 ? -0.450 -10.844 9.371 1.00 96.06 118 ILE A C 1
ATOM 951 O O . ILE A 1 118 ? -0.547 -10.259 10.446 1.00 96.06 118 ILE A O 1
ATOM 955 N N . ASP A 1 119 ? -1.237 -10.566 8.324 1.00 96.56 119 ASP A N 1
ATOM 956 C CA . ASP A 1 119 ? -2.231 -9.487 8.269 1.00 96.56 119 ASP A CA 1
ATOM 957 C C . ASP A 1 119 ? -1.670 -8.146 8.768 1.00 96.56 119 ASP A C 1
ATOM 959 O O . ASP A 1 119 ? -2.253 -7.461 9.613 1.00 96.56 119 ASP A O 1
ATOM 963 N N . TRP A 1 120 ? -0.490 -7.770 8.258 1.00 96.00 120 TRP A N 1
ATOM 964 C CA . TRP A 1 120 ? 0.197 -6.578 8.737 1.00 96.00 120 TRP A CA 1
ATOM 965 C C . TRP A 1 120 ? -0.704 -5.352 8.601 1.00 96.00 120 TRP A C 1
ATOM 967 O O . TRP A 1 120 ? -1.222 -5.045 7.521 1.00 96.00 120 TRP A O 1
ATOM 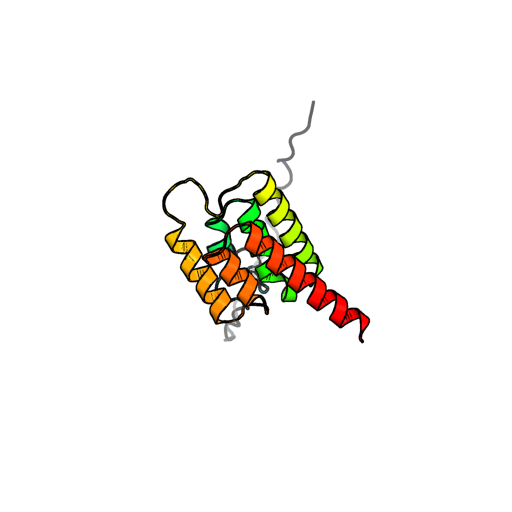977 N N . ALA A 1 121 ? -0.885 -4.655 9.718 1.00 95.06 121 ALA A N 1
ATOM 978 C CA . ALA A 1 121 ? -1.759 -3.502 9.853 1.00 95.06 121 ALA A CA 1
ATOM 979 C C . ALA A 1 121 ? -3.236 -3.742 9.454 1.00 95.06 121 ALA A C 1
ATOM 981 O O . ALA A 1 121 ? -3.927 -2.791 9.088 1.00 95.06 121 ALA A O 1
ATOM 982 N N . GLY A 1 122 ? -3.737 -4.984 9.495 1.00 96.38 122 GLY A N 1
ATOM 983 C CA . GLY A 1 122 ? -5.126 -5.319 9.145 1.00 96.38 122 GLY A CA 1
ATOM 984 C C . GLY A 1 122 ? -5.455 -5.142 7.657 1.00 96.38 122 GLY A C 1
ATOM 985 O O . GLY A 1 122 ? -6.581 -4.756 7.309 1.00 96.38 122 GLY A O 1
ATOM 986 N N . LEU A 1 123 ? -4.449 -5.311 6.789 1.00 97.62 123 LEU A N 1
ATOM 987 C CA . LEU A 1 123 ? -4.498 -5.058 5.345 1.00 97.62 123 LEU A CA 1
ATOM 988 C C . LEU A 1 123 ? -4.193 -6.307 4.489 1.00 97.62 123 LEU A C 1
ATOM 990 O O . LEU A 1 123 ? -3.776 -6.155 3.339 1.00 97.62 123 LEU A O 1
ATOM 994 N N . SER A 1 124 ? -4.416 -7.532 4.986 1.00 97.44 124 SER A N 1
ATOM 995 C CA . SER A 1 124 ? -4.104 -8.795 4.281 1.00 97.44 124 SER A CA 1
ATOM 996 C C . SER A 1 124 ? -4.552 -8.803 2.812 1.00 97.44 124 SER A C 1
ATOM 998 O O . SER A 1 124 ? -3.780 -9.151 1.917 1.00 97.44 124 SER A O 1
ATOM 1000 N N . ASP A 1 125 ? -5.772 -8.344 2.526 1.00 97.94 125 ASP A N 1
ATOM 1001 C CA . ASP A 1 125 ? -6.305 -8.296 1.160 1.00 97.94 125 ASP A CA 1
ATOM 1002 C C . ASP A 1 125 ? -5.590 -7.282 0.254 1.00 97.94 125 ASP A C 1
ATOM 1004 O O . ASP A 1 125 ? -5.447 -7.521 -0.949 1.00 97.94 125 ASP A O 1
ATOM 1008 N N . VAL A 1 126 ? -5.113 -6.167 0.818 1.00 98.12 126 VAL A N 1
ATOM 1009 C CA . VAL A 1 126 ? -4.318 -5.165 0.093 1.00 98.12 126 VAL A CA 1
ATOM 1010 C C . VAL A 1 126 ? -2.959 -5.749 -0.271 1.00 98.12 126 VAL A C 1
ATOM 1012 O O . VAL A 1 126 ? -2.547 -5.661 -1.428 1.00 98.12 126 VAL A O 1
ATOM 1015 N N . TRP A 1 127 ? -2.298 -6.409 0.680 1.00 97.88 127 TRP A N 1
ATOM 1016 C CA . TRP A 1 127 ? -1.006 -7.057 0.458 1.00 97.88 127 TRP A CA 1
ATOM 1017 C C . TRP A 1 127 ? -1.101 -8.179 -0.586 1.00 97.88 127 TRP A C 1
ATOM 1019 O O . TRP A 1 127 ? -0.310 -8.208 -1.529 1.00 97.88 127 TRP A O 1
ATOM 1029 N N . LYS A 1 128 ? -2.145 -9.019 -0.526 1.00 96.75 128 LYS A N 1
ATOM 1030 C CA . LYS A 1 128 ? -2.429 -10.038 -1.560 1.00 96.75 128 LYS A CA 1
ATOM 1031 C C . LYS A 1 128 ? -2.671 -9.418 -2.933 1.00 96.75 128 LYS A C 1
ATOM 1033 O O . LYS A 1 128 ? -2.225 -9.958 -3.945 1.00 96.75 128 LYS A O 1
ATOM 1038 N N . ALA A 1 129 ? -3.399 -8.301 -2.993 1.00 96.69 129 ALA A N 1
ATOM 1039 C CA . ALA A 1 129 ? -3.649 -7.607 -4.251 1.00 96.69 129 ALA A CA 1
ATOM 1040 C C . ALA A 1 129 ? -2.362 -7.022 -4.850 1.00 96.69 129 ALA A C 1
ATOM 1042 O O . ALA A 1 129 ? -2.206 -7.069 -6.065 1.00 96.69 129 ALA A O 1
ATOM 1043 N N . LEU A 1 130 ? -1.441 -6.526 -4.023 1.00 95.31 130 LEU A N 1
ATOM 1044 C CA . LEU A 1 130 ? -0.128 -6.045 -4.461 1.00 95.31 130 LEU A CA 1
ATOM 1045 C C . LEU A 1 130 ? 0.799 -7.186 -4.917 1.00 95.31 130 LEU A C 1
ATOM 1047 O O . LEU A 1 130 ? 1.552 -7.009 -5.869 1.00 95.31 130 LEU A O 1
ATOM 1051 N N . ALA A 1 131 ? 0.742 -8.354 -4.267 1.00 92.88 131 ALA A N 1
ATOM 1052 C CA . ALA A 1 131 ? 1.589 -9.504 -4.598 1.00 92.88 131 ALA A CA 1
ATOM 1053 C C . ALA A 1 131 ? 1.163 -10.231 -5.888 1.00 92.88 131 ALA A C 1
ATOM 1055 O O . ALA A 1 131 ? 2.012 -10.645 -6.683 1.00 92.88 131 ALA A O 1
ATOM 1056 N N . PHE A 1 132 ? -0.151 -10.395 -6.088 1.00 90.81 132 PHE A N 1
ATOM 1057 C CA . PHE A 1 132 ? -0.710 -11.292 -7.112 1.00 90.81 132 PHE A CA 1
ATOM 1058 C C . PHE A 1 132 ? -1.783 -10.657 -7.998 1.00 90.81 132 PHE A C 1
ATOM 1060 O O . PHE A 1 132 ? -2.223 -11.260 -8.977 1.00 90.81 132 PHE A O 1
ATOM 1067 N N . GLY A 1 133 ? -2.298 -9.492 -7.615 1.00 88.31 133 GLY A N 1
ATOM 1068 C CA . GLY A 1 133 ? -3.462 -8.892 -8.248 1.00 88.31 133 GLY A CA 1
ATOM 1069 C C . GLY A 1 133 ? -3.115 -7.970 -9.417 1.00 88.31 133 GLY A C 1
ATOM 1070 O O . GLY A 1 133 ? -2.022 -7.410 -9.490 1.00 88.31 133 GLY A O 1
ATOM 1071 N N . PRO A 1 134 ? -4.078 -7.729 -10.325 1.00 91.12 134 PRO A N 1
ATOM 1072 C CA . PRO A 1 134 ? -3.979 -6.605 -11.244 1.00 91.12 134 PRO A CA 1
ATOM 1073 C C . PRO A 1 134 ? -4.073 -5.281 -10.467 1.00 91.12 134 PRO A C 1
ATOM 1075 O O . PRO A 1 134 ? -4.706 -5.215 -9.410 1.00 91.12 134 PRO A O 1
ATOM 1078 N N . ARG A 1 135 ? -3.526 -4.195 -11.028 1.00 90.50 135 ARG A N 1
ATOM 1079 C CA . ARG A 1 135 ? -3.539 -2.842 -10.425 1.00 90.50 135 ARG A CA 1
ATOM 1080 C C . ARG A 1 135 ? -4.927 -2.406 -9.947 1.00 90.50 135 ARG A C 1
ATOM 1082 O O . ARG A 1 135 ? -5.078 -1.846 -8.866 1.00 90.50 135 ARG A O 1
ATOM 1089 N N . GLN A 1 136 ? -5.959 -2.736 -10.718 1.00 93.50 136 GLN A N 1
ATOM 1090 C CA . GLN A 1 136 ? -7.352 -2.424 -10.407 1.00 93.50 136 GLN A CA 1
ATOM 1091 C C . GLN A 1 136 ? -7.829 -3.103 -9.121 1.00 93.50 136 GLN A C 1
ATOM 1093 O O . GLN A 1 136 ? -8.588 -2.504 -8.366 1.00 93.50 136 GLN A O 1
ATOM 1098 N N . LYS A 1 137 ? -7.352 -4.320 -8.832 1.00 95.81 137 LYS A N 1
ATOM 1099 C CA . LYS A 1 137 ? -7.712 -5.026 -7.600 1.00 95.81 137 LYS A CA 1
ATOM 1100 C C . LYS A 1 137 ? -7.216 -4.266 -6.375 1.00 95.81 137 LYS A C 1
ATOM 1102 O O . LYS A 1 137 ? -7.963 -4.182 -5.409 1.00 95.81 137 LYS A O 1
ATOM 1107 N N . VAL A 1 138 ? -6.020 -3.666 -6.440 1.00 97.19 138 VAL A N 1
ATOM 1108 C CA . VAL A 1 138 ? -5.461 -2.838 -5.355 1.00 97.19 138 VAL A CA 1
ATOM 1109 C C . VAL A 1 138 ? -6.361 -1.635 -5.063 1.00 97.19 138 VAL A C 1
ATOM 1111 O O . VAL A 1 138 ? -6.658 -1.354 -3.904 1.00 97.19 138 VA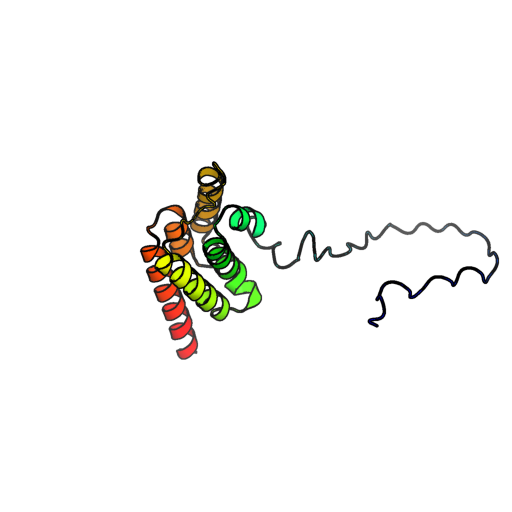L A O 1
ATOM 1114 N N . LEU A 1 139 ? -6.868 -0.966 -6.105 1.00 97.44 139 LEU A N 1
ATOM 1115 C CA . LEU A 1 139 ? -7.828 0.132 -5.948 1.00 97.44 139 LEU A CA 1
ATOM 1116 C C . LEU A 1 139 ? -9.105 -0.331 -5.245 1.00 97.44 139 LEU A C 1
ATOM 1118 O O . LEU A 1 139 ? -9.546 0.309 -4.294 1.00 97.44 139 LEU A O 1
ATOM 1122 N N . THR A 1 140 ? -9.683 -1.447 -5.695 1.00 97.88 140 THR A N 1
ATOM 1123 C CA . THR A 1 140 ? -10.923 -1.987 -5.127 1.00 97.88 140 THR A CA 1
ATOM 1124 C C . THR A 1 140 ? -10.773 -2.308 -3.643 1.00 97.88 140 THR A C 1
ATOM 1126 O O . THR A 1 140 ? -11.612 -1.889 -2.847 1.00 97.88 140 THR A O 1
ATOM 1129 N N . VAL A 1 141 ? -9.708 -3.015 -3.254 1.00 98.19 141 VAL A N 1
ATOM 1130 C CA . VAL A 1 141 ? -9.505 -3.409 -1.849 1.00 98.19 141 VAL A CA 1
ATOM 1131 C C . VAL A 1 141 ? -9.181 -2.214 -0.950 1.00 98.19 141 VAL A C 1
ATOM 1133 O O . VAL A 1 141 ? -9.670 -2.170 0.175 1.00 98.19 141 VAL A O 1
ATOM 1136 N N . LEU A 1 142 ? -8.446 -1.209 -1.445 1.00 98.06 142 LEU A N 1
ATOM 1137 C CA . LEU A 1 142 ? -8.194 0.030 -0.698 1.00 98.06 142 LEU A CA 1
ATOM 1138 C C . LEU A 1 142 ? -9.476 0.832 -0.468 1.00 98.06 142 LEU A C 1
ATOM 1140 O O . LEU A 1 142 ? -9.727 1.265 0.652 1.00 98.06 142 LEU A O 1
ATOM 1144 N N . VAL A 1 143 ? -10.302 1.014 -1.506 1.00 98.25 143 VAL A N 1
ATOM 1145 C CA . VAL A 1 143 ? -11.589 1.721 -1.382 1.00 98.25 143 VAL A CA 1
ATOM 1146 C C . VAL A 1 143 ? -12.492 1.018 -0.376 1.00 98.25 143 VAL A C 1
ATOM 1148 O O . VAL A 1 143 ? -13.063 1.680 0.488 1.00 98.25 143 VAL A O 1
ATOM 1151 N N . ARG A 1 144 ? -12.585 -0.315 -0.455 1.00 98.00 144 ARG A N 1
ATOM 1152 C CA . ARG A 1 144 ? -13.397 -1.103 0.474 1.00 98.00 144 ARG A CA 1
ATOM 1153 C C . ARG A 1 144 ? -12.918 -0.924 1.916 1.00 98.00 144 ARG A C 1
ATOM 1155 O O . ARG A 1 144 ? -13.727 -0.592 2.771 1.00 98.00 144 ARG A O 1
ATOM 1162 N N . LYS A 1 145 ? -11.608 -1.041 2.162 1.00 97.62 145 LYS A N 1
ATOM 1163 C CA . LYS A 1 145 ? -11.032 -0.885 3.505 1.00 97.62 145 LYS A CA 1
ATOM 1164 C C . LYS A 1 145 ? -11.229 0.517 4.083 1.00 97.62 145 LYS A C 1
ATOM 1166 O O . LYS A 1 145 ? -11.492 0.656 5.270 1.00 97.62 145 LYS A O 1
ATOM 1171 N N . ILE A 1 146 ? -11.096 1.559 3.262 1.00 97.62 146 ILE A N 1
ATOM 1172 C CA . ILE A 1 146 ? -11.344 2.940 3.702 1.00 97.62 146 ILE A CA 1
ATOM 1173 C C . ILE A 1 146 ? -12.809 3.107 4.115 1.00 97.62 146 ILE A C 1
ATOM 1175 O O . ILE A 1 146 ? -13.061 3.635 5.191 1.00 97.62 146 ILE A O 1
ATOM 1179 N N . ALA A 1 147 ? -13.751 2.609 3.309 1.00 97.06 147 ALA A N 1
ATOM 1180 C CA . ALA A 1 147 ? -15.176 2.686 3.624 1.00 97.06 147 ALA A CA 1
ATOM 1181 C C . ALA A 1 147 ? -15.541 1.898 4.894 1.00 97.06 147 ALA A C 1
ATOM 1183 O O . ALA A 1 147 ? -16.315 2.388 5.709 1.00 97.06 147 ALA A O 1
ATOM 1184 N N . GLU A 1 148 ? -14.967 0.704 5.087 1.00 95.81 148 GLU A N 1
ATOM 1185 C CA . GLU A 1 148 ? -15.116 -0.084 6.322 1.00 95.81 148 GLU A CA 1
ATOM 1186 C C . GLU A 1 148 ? -14.728 0.753 7.557 1.00 95.81 148 GLU A C 1
ATOM 1188 O O . GLU A 1 148 ? -15.533 0.913 8.469 1.00 95.81 148 GLU A O 1
ATOM 1193 N N . LEU A 1 149 ? -13.544 1.376 7.539 1.00 94.50 149 LEU A N 1
ATOM 1194 C CA . LEU A 1 149 ? -13.020 2.166 8.661 1.00 94.50 149 LEU A CA 1
ATOM 1195 C C . LEU A 1 149 ? -13.749 3.500 8.889 1.00 94.50 149 LEU A C 1
ATOM 1197 O O . LEU A 1 149 ? -13.715 4.045 9.990 1.00 94.50 149 LEU A O 1
ATOM 1201 N N . GLU A 1 150 ? -14.345 4.077 7.846 1.00 92.44 150 GLU A N 1
ATOM 1202 C CA . GLU A 1 150 ? -15.157 5.293 7.963 1.00 92.44 150 GLU A CA 1
ATOM 1203 C C . GLU A 1 150 ? -16.518 4.981 8.597 1.00 92.44 150 GLU A C 1
ATOM 1205 O O . GLU A 1 150 ? -16.922 5.680 9.520 1.00 92.44 150 GLU A O 1
ATOM 1210 N N . ASN A 1 151 ? -17.164 3.882 8.196 1.00 90.50 151 ASN A N 1
ATOM 1211 C CA . ASN A 1 151 ? -18.442 3.458 8.774 1.00 90.50 151 ASN A CA 1
ATOM 1212 C C . ASN A 1 151 ? -18.322 3.051 10.254 1.00 90.50 151 ASN A C 1
ATOM 1214 O O . ASN A 1 151 ? -19.260 3.256 11.019 1.00 90.50 151 ASN A O 1
ATOM 1218 N N . GLU A 1 152 ? -17.185 2.481 10.666 1.00 85.38 152 GLU A N 1
ATOM 1219 C CA . GLU A 1 152 ? -16.918 2.144 12.073 1.00 85.38 152 GLU A CA 1
ATOM 1220 C C . GLU A 1 152 ? -16.835 3.391 12.968 1.00 85.38 152 GLU A C 1
ATOM 1222 O O . GLU A 1 152 ? -17.257 3.340 14.118 1.00 85.38 152 GLU A O 1
ATOM 1227 N N . LYS A 1 153 ? -16.349 4.524 12.444 1.00 74.50 153 LYS A N 1
ATOM 1228 C CA . LYS A 1 153 ? -16.239 5.779 13.207 1.00 74.50 153 LYS A CA 1
ATOM 1229 C C . LYS A 1 153 ? -17.563 6.500 13.423 1.00 74.50 153 LYS A C 1
ATOM 1231 O O . LYS A 1 153 ? -17.680 7.230 14.399 1.00 74.50 153 LYS A O 1
ATOM 1236 N N . ASP A 1 154 ? -18.522 6.334 12.518 1.00 69.00 154 ASP A N 1
ATOM 1237 C CA . ASP A 1 154 ? -19.831 6.993 12.611 1.00 69.00 154 ASP A CA 1
ATOM 1238 C C . ASP A 1 154 ? -20.802 6.240 13.546 1.00 69.00 154 ASP A C 1
ATOM 1240 O O . ASP A 1 154 ? -21.895 6.731 13.836 1.00 69.00 154 ASP A O 1
ATOM 1244 N N . GLY A 1 155 ? -20.423 5.035 13.992 1.00 58.75 155 GLY A N 1
ATOM 1245 C CA . GLY A 1 155 ? -21.210 4.178 14.882 1.00 58.75 155 GLY A CA 1
ATOM 1246 C C . GLY A 1 155 ? -20.830 4.229 16.370 1.00 58.75 155 GLY A C 1
ATOM 1247 O O . GLY A 1 155 ? -21.522 3.586 17.161 1.00 58.75 155 GLY A O 1
ATOM 1248 N N . GLU A 1 156 ? -19.768 4.954 16.744 1.00 49.81 156 GLU A N 1
ATOM 1249 C CA . GLU A 1 156 ? -19.339 5.228 18.135 1.00 49.81 156 GLU A CA 1
ATOM 1250 C C . GLU A 1 156 ? -19.802 6.612 18.617 1.00 49.81 156 GLU A C 1
ATOM 1252 O O . GLU A 1 156 ? -20.210 6.707 19.799 1.00 49.81 156 GLU A O 1
#